Protein AF-A0A1V4PFY1-F1 (afdb_monomer)

Sequence (145 aa):
MCLGLYSVYRTADDDRTKYFSTITNPTTGQPLHGDGGGIEIWRVELTDTGPQANTAPPVPALPQIGPQPAPVDDVFGPWFITGNSSGVWGPVGGNTEQIDTPEVRQQCAAAMPDDAAARTAMSTGFHAAPPPHGDAIPGWPAESK

Mean predicted aligned error: 7.24 Å

Solvent-accessible surface area (backbone atoms only — not comparable to full-atom values): 8698 Å² total; per-residue (Å²): 90,70,41,65,43,20,73,40,63,45,66,38,91,93,44,75,70,29,22,30,14,73,44,25,34,93,85,77,26,43,49,73,40,67,97,70,50,36,59,47,53,39,53,74,42,72,48,59,83,52,82,66,25,82,75,37,56,75,64,69,93,59,89,74,58,30,88,27,94,54,71,86,62,87,83,51,29,30,44,43,78,79,46,72,38,62,56,49,42,72,55,90,95,56,86,57,45,73,67,68,38,75,66,53,47,50,52,41,57,68,70,44,96,54,54,75,67,58,41,51,58,49,19,44,40,75,32,81,60,69,73,89,72,76,78,79,76,70,26,22,36,89,61,93,120

pLDDT: mean 85.99, std 7.55, range [54.25, 94.69]

Secondary structure (DSSP, 8-state):
-EEEGGG-EEE-SS-TT-EEETTB-TTT-SBSS-TTTTEEEEEEEEES-SGGGGGSPPPPSS---BSBSS-SS-SSTT-EEEEEEESEES-TTS--EESS-HHHHHHHHHHSSS-HHHHHHHTSS-BSSPPPP-SPPPBB-SS--

Structure (mmCIF, N/CA/C/O backbone):
data_AF-A0A1V4PFY1-F1
#
_entry.id   AF-A0A1V4PFY1-F1
#
loop_
_atom_site.group_PDB
_atom_site.id
_atom_site.type_symbol
_atom_site.label_atom_id
_atom_site.label_alt_id
_atom_site.label_comp_id
_atom_site.label_asym_id
_atom_site.label_entity_id
_atom_site.label_seq_id
_atom_site.pdbx_PDB_ins_code
_atom_site.Cartn_x
_atom_site.Cartn_y
_atom_site.Cartn_z
_atom_site.occupancy
_atom_site.B_iso_or_equiv
_atom_site.auth_seq_id
_atom_site.auth_comp_id
_atom_site.auth_asym_id
_atom_site.auth_atom_id
_atom_site.pdbx_PDB_model_num
ATOM 1 N N . MET A 1 1 ? 2.205 0.722 10.161 1.00 88.56 1 MET A N 1
ATOM 2 C CA . MET A 1 1 ? 2.254 -0.317 9.111 1.00 88.56 1 MET A CA 1
ATOM 3 C C . MET A 1 1 ? 3.169 0.165 7.998 1.00 88.56 1 MET A C 1
ATOM 5 O O . MET A 1 1 ? 3.144 1.352 7.695 1.00 88.56 1 MET A O 1
ATOM 9 N N . CYS A 1 2 ? 3.961 -0.734 7.418 1.00 90.81 2 CYS A N 1
ATOM 10 C CA . CYS A 1 2 ? 4.878 -0.439 6.317 1.00 90.81 2 CYS A CA 1
ATOM 11 C C . CYS A 1 2 ? 4.448 -1.261 5.097 1.00 90.81 2 CYS A C 1
ATOM 13 O O . CYS A 1 2 ? 4.321 -2.479 5.213 1.00 90.81 2 CYS A O 1
ATOM 15 N N . LEU A 1 3 ? 4.225 -0.621 3.952 1.00 90.12 3 LEU A N 1
ATOM 16 C CA . LEU A 1 3 ? 3.785 -1.273 2.717 1.00 90.12 3 LEU A CA 1
ATOM 17 C C . LEU A 1 3 ? 4.854 -1.130 1.633 1.00 90.12 3 LEU A C 1
ATOM 19 O O . LEU A 1 3 ? 5.377 -0.040 1.417 1.00 90.12 3 LEU A O 1
ATOM 23 N N . GLY A 1 4 ? 5.179 -2.229 0.955 1.00 90.62 4 GLY A N 1
ATOM 24 C CA . GLY A 1 4 ? 6.135 -2.260 -0.152 1.00 90.62 4 GLY A CA 1
ATOM 25 C C . GLY A 1 4 ? 5.451 -2.104 -1.508 1.00 90.62 4 GLY A C 1
ATOM 26 O O . GLY A 1 4 ? 5.297 -3.077 -2.233 1.00 90.62 4 GLY A O 1
ATOM 27 N N . LEU A 1 5 ? 5.052 -0.887 -1.880 1.00 90.94 5 LEU A N 1
ATOM 28 C CA . LEU A 1 5 ? 4.394 -0.614 -3.166 1.00 90.94 5 LEU A CA 1
ATOM 29 C C . LEU A 1 5 ? 5.281 -0.915 -4.390 1.00 90.94 5 LEU A C 1
ATOM 31 O O . LEU A 1 5 ? 4.769 -1.070 -5.496 1.00 90.94 5 LEU A O 1
ATOM 35 N N . TYR A 1 6 ? 6.599 -1.048 -4.202 1.00 90.75 6 TYR A N 1
ATOM 36 C CA . TYR A 1 6 ? 7.537 -1.466 -5.254 1.00 90.75 6 TYR A CA 1
ATOM 37 C C . TYR A 1 6 ? 7.204 -2.836 -5.866 1.00 90.75 6 TYR A C 1
ATOM 39 O O . TYR A 1 6 ? 7.581 -3.074 -7.007 1.00 90.75 6 TYR A O 1
ATOM 47 N N . SER A 1 7 ? 6.498 -3.720 -5.151 1.00 90.75 7 SER A N 1
ATOM 48 C CA . SER A 1 7 ? 6.109 -5.054 -5.634 1.00 90.75 7 SER A CA 1
ATOM 49 C C . SER A 1 7 ? 4.645 -5.149 -6.079 1.00 90.75 7 SER A C 1
ATOM 51 O O . SER A 1 7 ? 4.205 -6.201 -6.540 1.00 90.75 7 SER A O 1
ATOM 53 N N . VAL A 1 8 ? 3.887 -4.049 -6.015 1.00 91.19 8 VAL A N 1
ATOM 54 C CA . VAL A 1 8 ? 2.511 -3.978 -6.526 1.00 91.19 8 VAL A CA 1
ATOM 55 C C . VAL A 1 8 ? 2.554 -3.535 -7.980 1.00 91.19 8 VAL A C 1
ATOM 57 O O . VAL A 1 8 ? 3.133 -2.498 -8.288 1.00 91.19 8 VAL A O 1
ATOM 60 N N . TYR A 1 9 ? 1.983 -4.330 -8.884 1.00 93.00 9 TYR A N 1
ATOM 61 C CA . TYR A 1 9 ? 2.129 -4.144 -10.329 1.00 93.00 9 TYR A CA 1
ATOM 62 C C . TYR A 1 9 ? 0.781 -3.964 -11.023 1.00 93.00 9 TYR A C 1
ATOM 64 O O . TYR A 1 9 ? -0.233 -4.529 -10.614 1.00 93.00 9 TYR A O 1
ATOM 72 N N . ARG A 1 10 ? 0.796 -3.219 -12.129 1.00 92.12 10 ARG A N 1
ATOM 73 C CA . ARG A 1 10 ? -0.319 -3.112 -13.077 1.00 92.12 10 ARG A CA 1
ATOM 74 C C . ARG A 1 10 ? 0.170 -3.316 -14.508 1.00 92.12 10 ARG A C 1
ATOM 76 O O . ARG A 1 10 ? 1.356 -3.156 -14.792 1.00 92.12 10 ARG A O 1
ATOM 83 N N . THR A 1 11 ? -0.738 -3.689 -15.401 1.00 92.88 11 THR A N 1
ATOM 84 C CA . THR A 1 11 ? -0.460 -3.806 -16.841 1.00 92.88 11 THR A CA 1
ATOM 85 C C . THR A 1 11 ? -0.293 -2.433 -17.485 1.00 92.88 11 THR A C 1
ATOM 87 O O . THR A 1 11 ? -1.006 -1.501 -17.111 1.00 92.88 11 THR A O 1
ATOM 90 N N . ALA A 1 12 ? 0.605 -2.319 -18.465 1.00 87.06 12 ALA A N 1
ATOM 91 C CA . ALA A 1 12 ? 0.747 -1.124 -19.293 1.00 87.06 12 ALA A CA 1
ATOM 92 C C . ALA A 1 12 ? -0.448 -0.953 -20.238 1.00 87.06 12 ALA A C 1
ATOM 94 O O . ALA A 1 12 ? -1.012 -1.926 -20.747 1.00 87.06 12 ALA A O 1
ATOM 95 N N . ASP A 1 13 ? -0.868 0.300 -20.415 1.00 84.75 13 ASP A N 1
ATOM 96 C CA . ASP A 1 13 ? -2.049 0.636 -21.212 1.00 84.75 13 ASP A CA 1
ATOM 97 C C . ASP A 1 13 ? -1.780 0.467 -22.718 1.00 84.75 13 ASP A C 1
ATOM 99 O O . ASP A 1 13 ? -2.678 0.080 -23.466 1.00 84.75 13 ASP A O 1
ATOM 103 N N . ASP A 1 14 ? -0.544 0.728 -23.150 1.00 84.56 14 ASP A N 1
ATOM 104 C CA . ASP A 1 14 ? -0.059 0.626 -24.529 1.00 84.56 14 ASP A CA 1
ATOM 105 C C . ASP A 1 14 ? 0.357 -0.801 -24.923 1.00 84.56 14 ASP A C 1
ATOM 107 O O . ASP A 1 14 ? 0.155 -1.205 -26.069 1.00 84.56 14 ASP A O 1
ATOM 111 N N . ASP A 1 15 ? 0.872 -1.587 -23.975 1.00 85.75 15 ASP A N 1
ATOM 112 C CA . ASP A 1 15 ? 1.198 -3.002 -24.151 1.00 85.75 15 ASP A CA 1
ATOM 113 C C . ASP A 1 15 ? 0.771 -3.834 -22.931 1.00 85.75 15 ASP A C 1
ATOM 115 O O . ASP A 1 15 ? 1.484 -3.951 -21.934 1.00 85.75 15 ASP A O 1
ATOM 119 N N . ARG A 1 16 ? -0.381 -4.508 -23.036 1.00 87.44 16 ARG A N 1
ATOM 120 C CA . ARG A 1 16 ? -0.913 -5.367 -21.961 1.00 87.44 16 ARG A CA 1
ATOM 121 C C . ARG A 1 16 ? -0.075 -6.620 -21.673 1.00 87.44 16 ARG A C 1
ATOM 123 O O . ARG A 1 16 ? -0.414 -7.358 -20.752 1.00 87.44 16 ARG A O 1
ATOM 130 N N . THR A 1 17 ? 0.990 -6.880 -22.436 1.00 91.75 17 THR A N 1
ATOM 131 C CA . THR A 1 17 ? 1.981 -7.926 -22.124 1.00 91.75 17 THR A CA 1
ATOM 132 C C . THR A 1 17 ? 3.088 -7.431 -21.192 1.00 91.75 17 THR A C 1
ATOM 134 O O . THR A 1 17 ? 3.924 -8.217 -20.743 1.00 91.75 17 THR A O 1
ATOM 137 N N . LYS A 1 18 ? 3.103 -6.128 -20.893 1.00 92.88 18 LYS A N 1
ATOM 138 C CA . LYS A 1 18 ? 4.055 -5.487 -19.995 1.00 92.88 18 LYS A CA 1
ATOM 139 C C . LYS A 1 18 ? 3.394 -5.097 -18.689 1.00 92.88 18 LYS A C 1
ATOM 141 O O . LYS A 1 18 ? 2.249 -4.651 -18.643 1.00 92.88 18 LYS A O 1
ATOM 146 N N . TYR A 1 19 ? 4.172 -5.218 -17.626 1.00 94.62 19 TYR A N 1
ATOM 147 C CA . TYR A 1 19 ? 3.791 -4.836 -16.280 1.00 94.62 19 TYR A CA 1
ATOM 148 C C . TYR A 1 19 ? 4.806 -3.854 -15.713 1.00 94.62 19 TYR A C 1
ATOM 150 O O . TYR A 1 19 ? 5.983 -3.905 -16.054 1.00 94.62 19 TYR A O 1
ATOM 158 N N . PHE A 1 20 ? 4.367 -2.982 -14.824 1.00 94.00 20 PHE A N 1
ATOM 159 C CA . PHE A 1 20 ? 5.234 -2.048 -14.113 1.00 94.00 20 PHE A CA 1
ATOM 160 C C . PHE A 1 20 ? 4.694 -1.837 -12.703 1.00 94.00 20 PHE A C 1
ATOM 162 O O . PHE A 1 20 ? 3.495 -2.028 -12.459 1.00 94.00 20 PHE A O 1
ATOM 169 N N . SER A 1 21 ? 5.570 -1.455 -11.774 1.00 93.44 21 SER A N 1
ATOM 170 C CA . SER A 1 21 ? 5.150 -1.168 -10.405 1.00 93.44 21 SER A CA 1
ATOM 171 C C . SER A 1 21 ? 4.202 0.036 -10.371 1.00 93.44 21 SER A C 1
ATOM 173 O O . SER A 1 21 ? 4.320 0.977 -11.156 1.00 93.44 21 SER A O 1
ATOM 175 N N . THR A 1 22 ? 3.258 0.053 -9.432 1.00 91.69 22 THR A N 1
ATOM 176 C CA . THR A 1 22 ? 2.340 1.182 -9.230 1.00 91.69 22 THR A CA 1
ATOM 177 C C . THR A 1 22 ? 3.057 2.473 -8.850 1.00 91.69 22 THR A C 1
ATOM 179 O O . THR A 1 22 ? 2.484 3.546 -9.021 1.00 91.69 22 THR A O 1
ATOM 182 N N . ILE A 1 23 ? 4.305 2.385 -8.380 1.00 91.81 23 ILE A N 1
ATOM 183 C CA . ILE A 1 23 ? 5.158 3.548 -8.114 1.00 91.81 23 ILE A CA 1
ATOM 184 C C . ILE A 1 23 ? 6.066 3.923 -9.292 1.00 91.81 23 ILE A C 1
ATOM 186 O O . ILE A 1 23 ? 6.924 4.787 -9.138 1.00 91.81 23 ILE A O 1
ATOM 190 N N . THR A 1 24 ? 5.909 3.304 -10.460 1.00 92.38 24 THR A N 1
ATOM 191 C CA . THR A 1 24 ? 6.669 3.631 -11.672 1.00 92.38 24 THR A CA 1
ATOM 192 C C . THR A 1 24 ? 5.858 4.567 -12.569 1.00 92.38 24 THR A C 1
ATOM 194 O O . THR A 1 24 ? 4.647 4.414 -12.750 1.00 92.38 24 THR A O 1
ATOM 197 N N . ASN A 1 25 ? 6.532 5.551 -13.162 1.00 90.88 25 ASN A N 1
ATOM 198 C CA . ASN A 1 25 ? 5.955 6.419 -14.174 1.00 90.88 25 ASN A CA 1
ATOM 199 C C . ASN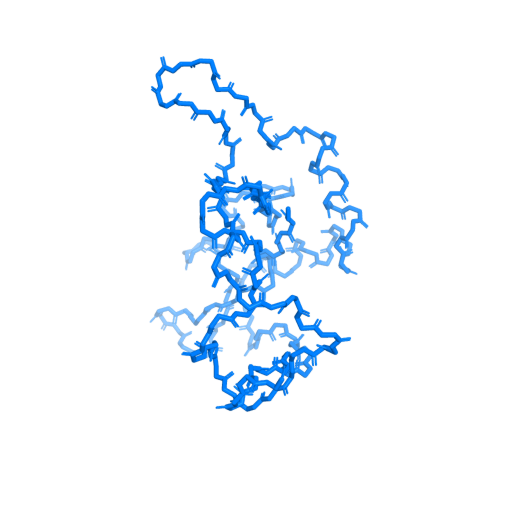 A 1 25 ? 5.604 5.580 -15.420 1.00 90.88 25 ASN A C 1
ATOM 201 O O . ASN A 1 25 ? 6.508 4.996 -16.025 1.00 90.88 25 ASN A O 1
ATOM 205 N N . PRO A 1 26 ? 4.327 5.550 -15.845 1.00 89.88 26 PRO A N 1
ATOM 206 C CA . PRO A 1 26 ? 3.869 4.684 -16.931 1.00 89.88 26 PRO A CA 1
ATOM 207 C C . PRO A 1 26 ? 4.402 5.085 -18.313 1.00 89.88 26 PRO A C 1
ATOM 209 O O . PRO A 1 26 ? 4.201 4.354 -19.270 1.00 89.88 26 PRO A O 1
ATOM 212 N N . THR A 1 27 ? 5.049 6.244 -18.446 1.00 89.00 27 THR A N 1
ATOM 213 C CA . THR A 1 27 ? 5.608 6.737 -19.712 1.00 89.00 27 THR A CA 1
ATOM 214 C C . THR A 1 27 ? 7.120 6.549 -19.778 1.00 89.00 27 THR A C 1
ATOM 216 O O . THR A 1 27 ? 7.651 6.197 -20.825 1.00 89.00 27 THR A O 1
ATOM 219 N N . THR A 1 28 ? 7.837 6.800 -18.681 1.00 89.69 28 THR A N 1
ATOM 220 C CA . THR A 1 28 ? 9.312 6.778 -18.675 1.00 89.69 28 THR A CA 1
ATOM 221 C C . THR A 1 28 ? 9.902 5.495 -18.099 1.00 89.69 28 THR A C 1
ATOM 223 O O . THR A 1 28 ? 11.105 5.265 -18.233 1.00 89.69 28 THR A O 1
ATOM 226 N N . GLY A 1 29 ? 9.096 4.682 -17.409 1.00 89.56 29 GLY A N 1
ATOM 227 C CA . GLY A 1 29 ? 9.582 3.524 -16.662 1.00 89.56 29 GLY A CA 1
ATOM 228 C C . GLY A 1 29 ? 10.455 3.897 -15.457 1.00 89.56 29 GLY A C 1
ATOM 229 O O . GLY A 1 29 ? 11.063 3.021 -14.857 1.00 89.56 29 GLY A O 1
ATOM 230 N N . GLN A 1 30 ? 10.556 5.179 -15.095 1.00 90.62 30 GLN A N 1
ATOM 231 C CA . GLN A 1 30 ? 11.323 5.614 -13.927 1.00 90.62 30 GLN A CA 1
ATOM 232 C C . GLN A 1 30 ? 10.440 5.626 -12.673 1.00 90.62 30 GLN A C 1
ATOM 234 O O . GLN A 1 30 ? 9.259 5.967 -12.782 1.00 90.62 30 GLN A O 1
ATOM 239 N N . PRO A 1 31 ? 10.976 5.313 -11.484 1.00 87.69 31 PRO A N 1
ATOM 240 C CA . PRO A 1 31 ? 10.245 5.478 -10.230 1.00 87.69 31 PRO A CA 1
ATOM 241 C C . PRO A 1 31 ? 9.701 6.910 -10.059 1.00 87.69 31 PRO A C 1
ATOM 243 O O . PRO A 1 31 ? 10.406 7.889 -10.299 1.00 87.69 31 PRO A O 1
ATOM 246 N N . LEU A 1 32 ? 8.442 7.040 -9.629 1.00 83.50 32 LEU A N 1
ATOM 247 C CA . LEU A 1 32 ? 7.773 8.318 -9.321 1.00 83.50 32 LEU A CA 1
ATOM 248 C C . LEU A 1 32 ? 8.372 9.005 -8.090 1.00 83.50 32 LEU A C 1
ATOM 250 O O . LEU A 1 32 ? 8.287 10.222 -7.928 1.00 83.50 32 LEU A O 1
ATOM 254 N N . HIS A 1 33 ? 8.974 8.207 -7.221 1.00 73.75 33 HIS A N 1
ATOM 255 C CA . HIS A 1 33 ? 9.611 8.615 -5.987 1.00 73.75 33 HIS A CA 1
ATOM 256 C C . HIS A 1 33 ? 11.007 7.978 -5.993 1.00 73.75 33 HIS A C 1
ATOM 258 O O . HIS A 1 33 ? 11.122 6.806 -6.347 1.00 73.75 33 HIS A O 1
ATOM 264 N N . GLY A 1 34 ? 12.055 8.749 -5.672 1.00 66.19 34 GLY A N 1
ATOM 265 C CA . GLY A 1 34 ? 13.454 8.290 -5.700 1.00 66.19 34 GLY A CA 1
ATOM 266 C C . GLY A 1 34 ? 13.754 7.156 -4.709 1.00 66.19 34 GLY A C 1
ATOM 267 O O . GLY A 1 34 ? 12.845 6.487 -4.220 1.00 66.19 34 GLY A O 1
ATOM 268 N N . ASP A 1 35 ? 15.025 6.933 -4.374 1.00 55.91 35 ASP A N 1
ATOM 269 C CA . ASP A 1 35 ? 15.415 5.835 -3.477 1.00 55.91 35 ASP A CA 1
ATOM 270 C C . ASP A 1 35 ? 14.643 5.885 -2.139 1.00 55.91 35 ASP A C 1
ATOM 272 O O . ASP A 1 35 ? 14.688 6.866 -1.398 1.00 55.91 35 ASP A O 1
ATOM 276 N N . GLY A 1 36 ? 13.877 4.823 -1.855 1.00 58.59 36 GLY A N 1
ATOM 277 C CA . GLY A 1 36 ? 12.953 4.727 -0.711 1.00 58.59 36 GLY A CA 1
ATOM 278 C C . GLY A 1 36 ? 11.473 4.982 -1.036 1.00 58.59 36 GLY A C 1
ATOM 279 O O . GLY A 1 36 ? 10.609 4.725 -0.200 1.00 58.59 36 GLY A O 1
ATOM 280 N N . GLY A 1 37 ? 11.166 5.418 -2.255 1.00 66.62 37 GLY A N 1
ATOM 281 C CA . GLY A 1 37 ? 9.838 5.800 -2.732 1.00 66.62 37 GLY A CA 1
ATOM 282 C C . GLY A 1 37 ? 8.793 4.687 -2.844 1.00 66.62 37 GLY A C 1
ATOM 283 O O . GLY A 1 37 ? 7.605 4.966 -2.957 1.00 66.62 37 GLY A O 1
ATOM 284 N N . GLY A 1 38 ? 9.222 3.425 -2.784 1.00 82.19 38 GLY A N 1
ATOM 285 C CA . GLY A 1 38 ? 8.332 2.261 -2.794 1.00 82.19 38 GLY A CA 1
ATOM 286 C C . GLY A 1 38 ? 7.849 1.820 -1.419 1.00 82.19 38 GL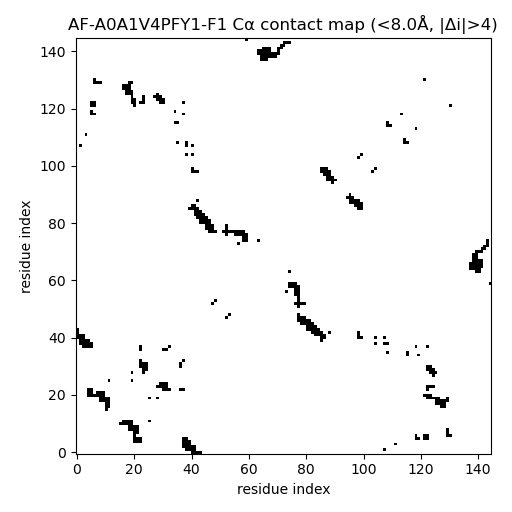Y A C 1
ATOM 287 O O . GLY A 1 38 ? 7.171 0.804 -1.338 1.00 82.19 38 GLY A O 1
ATOM 288 N N . ILE A 1 39 ? 8.227 2.521 -0.349 1.00 90.06 39 ILE A N 1
ATOM 289 C CA . ILE A 1 39 ? 7.781 2.215 1.011 1.00 90.06 39 ILE A CA 1
ATOM 290 C C . ILE A 1 39 ? 6.760 3.262 1.433 1.00 90.06 39 ILE A C 1
ATOM 292 O O . ILE A 1 39 ? 7.096 4.439 1.570 1.00 90.06 39 ILE A O 1
ATOM 296 N N . GLU A 1 40 ? 5.530 2.815 1.658 1.00 89.19 40 GLU A N 1
ATOM 297 C CA . GLU A 1 40 ? 4.449 3.637 2.186 1.00 89.19 40 GLU A CA 1
ATOM 298 C C . GLU A 1 40 ? 4.233 3.339 3.673 1.00 89.19 40 GLU A C 1
ATOM 300 O O . GLU A 1 40 ? 4.249 2.184 4.108 1.00 89.19 40 GLU A O 1
ATOM 305 N N . ILE A 1 41 ? 4.049 4.395 4.464 1.00 91.00 41 ILE A N 1
ATOM 306 C CA . ILE A 1 41 ? 3.919 4.318 5.919 1.00 91.00 41 ILE A CA 1
ATOM 307 C C . ILE A 1 41 ? 2.515 4.759 6.310 1.00 91.00 41 ILE A C 1
ATOM 309 O O . ILE A 1 41 ? 2.093 5.878 6.023 1.00 91.00 41 ILE A O 1
ATOM 313 N N . TRP A 1 42 ? 1.822 3.868 7.011 1.00 91.25 42 TRP A N 1
ATOM 314 C CA . TRP A 1 42 ? 0.483 4.094 7.539 1.00 91.25 42 TRP A CA 1
ATOM 315 C C . TRP A 1 42 ? 0.497 4.052 9.062 1.00 91.25 42 TRP A C 1
ATOM 317 O O . TRP A 1 42 ? 1.020 3.103 9.659 1.00 91.25 42 TRP A O 1
ATOM 327 N N . ARG A 1 43 ? -0.138 5.032 9.702 1.00 91.25 43 ARG A N 1
ATOM 328 C CA . ARG A 1 43 ? -0.498 4.964 11.122 1.00 91.25 43 ARG A CA 1
ATOM 329 C C . ARG A 1 43 ? -1.967 4.573 11.223 1.00 91.25 43 ARG A C 1
ATOM 331 O O . ARG A 1 43 ? -2.811 5.175 10.567 1.00 91.25 43 ARG A O 1
ATOM 338 N N . VAL A 1 44 ? -2.252 3.562 12.036 1.00 91.38 44 VAL A N 1
ATOM 339 C CA . VAL A 1 44 ? -3.609 3.125 12.379 1.00 91.38 44 VAL A CA 1
ATOM 340 C C . VAL A 1 44 ? -3.693 3.103 13.896 1.00 91.38 44 VAL A C 1
ATOM 342 O O . VAL A 1 44 ? -2.809 2.545 14.545 1.00 91.38 44 VAL A O 1
ATOM 345 N N . GLU A 1 45 ? -4.728 3.724 14.447 1.00 90.69 45 GLU A N 1
ATOM 346 C CA . GLU A 1 45 ? -5.016 3.689 15.878 1.00 90.69 45 GLU A CA 1
ATOM 347 C C . GLU A 1 45 ? -6.215 2.792 16.152 1.00 90.69 45 GLU A C 1
ATOM 349 O O . GLU A 1 45 ? -7.209 2.811 15.423 1.00 90.69 45 GLU A O 1
ATOM 354 N N . LEU A 1 46 ? -6.080 1.990 17.205 1.00 90.81 46 LEU A N 1
ATOM 355 C CA . LEU A 1 46 ? -7.045 0.996 17.643 1.00 90.81 46 LEU A CA 1
ATOM 356 C C . LEU A 1 46 ? -7.320 1.218 19.130 1.00 90.81 46 LEU A C 1
ATOM 358 O O . LEU A 1 46 ? -6.405 1.542 19.890 1.00 90.81 46 LEU A O 1
ATOM 362 N N . THR A 1 47 ? -8.557 1.002 19.562 1.00 90.19 47 THR A N 1
ATOM 363 C CA . THR A 1 47 ? -8.897 0.951 20.988 1.00 90.19 47 THR A CA 1
ATOM 364 C C . THR A 1 47 ? -10.004 -0.059 21.248 1.00 90.19 47 THR A C 1
ATOM 366 O O . THR A 1 47 ? -10.787 -0.373 20.357 1.00 90.19 47 THR A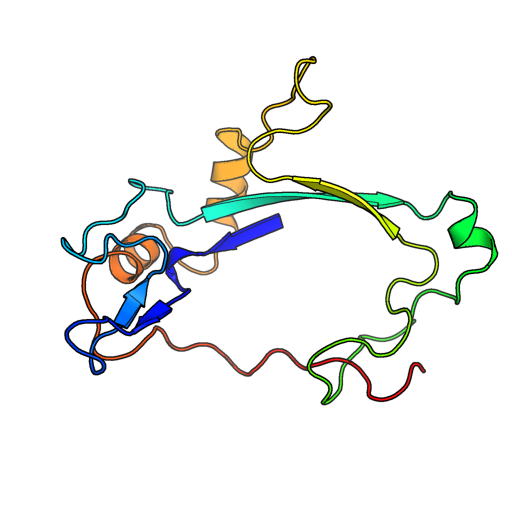 O 1
ATOM 369 N N . ASP A 1 48 ? -10.049 -0.553 22.479 1.00 90.94 48 ASP A N 1
ATOM 370 C CA . ASP A 1 48 ? -11.008 -1.513 23.019 1.00 90.94 48 ASP A CA 1
ATOM 371 C C . ASP A 1 48 ? -11.822 -0.932 24.192 1.00 90.94 48 ASP A C 1
ATOM 373 O O . ASP A 1 48 ? -12.476 -1.659 24.933 1.00 90.94 48 ASP A O 1
ATOM 377 N N . THR A 1 49 ? -11.795 0.394 24.379 1.00 89.19 49 THR A N 1
ATOM 378 C CA . THR A 1 49 ? -12.350 1.058 25.580 1.00 89.19 49 THR A CA 1
ATOM 379 C C . THR A 1 49 ? -13.591 1.923 25.329 1.00 89.19 49 THR A C 1
ATOM 381 O O . THR A 1 49 ? -14.078 2.596 26.238 1.00 89.19 49 THR A O 1
ATOM 384 N N . GLY A 1 50 ? -14.128 1.937 24.106 1.00 83.12 50 GLY A N 1
ATOM 385 C CA . GLY A 1 50 ? -15.297 2.756 23.759 1.00 83.12 50 GLY A CA 1
ATOM 386 C C . GLY A 1 50 ? -16.641 2.074 24.017 1.00 83.12 50 GLY A C 1
ATOM 387 O O . GLY A 1 50 ? -16.695 0.873 24.277 1.00 83.12 50 GLY A O 1
ATOM 388 N N . PRO A 1 51 ? -17.758 2.815 23.889 1.00 83.50 51 PRO A N 1
ATOM 389 C CA . PRO A 1 51 ? -19.107 2.269 24.051 1.00 83.50 51 PRO A CA 1
ATOM 390 C C . PRO A 1 51 ? -19.369 1.009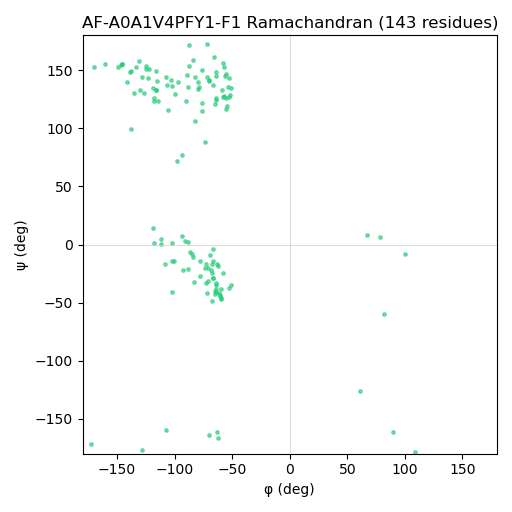 23.216 1.00 83.50 51 PRO A C 1
ATOM 392 O O . PRO A 1 51 ? -20.063 0.108 23.677 1.00 83.50 51 PRO A O 1
ATOM 395 N N . GLN A 1 52 ? -18.782 0.943 22.019 1.00 80.44 52 GLN A N 1
ATOM 396 C CA . GLN A 1 52 ? -18.882 -0.176 21.087 1.00 80.44 52 GLN A CA 1
ATOM 397 C C . GLN A 1 52 ? -18.260 -1.465 21.641 1.00 80.44 52 GLN A C 1
ATOM 399 O O . GLN A 1 52 ? -18.802 -2.542 21.407 1.00 80.44 52 GLN A O 1
ATOM 404 N N . ALA A 1 53 ? -17.179 -1.366 22.423 1.00 85.06 53 ALA A N 1
ATOM 405 C CA . ALA A 1 53 ? -16.502 -2.530 22.992 1.00 85.06 53 ALA A CA 1
ATOM 406 C C . ALA A 1 53 ? -17.370 -3.272 24.018 1.00 85.06 53 ALA A C 1
ATOM 408 O O . ALA A 1 53 ? -17.272 -4.488 24.146 1.00 85.06 53 ALA A O 1
ATOM 409 N N . ASN A 1 54 ? -18.271 -2.565 24.711 1.00 81.81 54 ASN A N 1
ATOM 410 C CA . ASN A 1 54 ? -19.124 -3.158 25.748 1.00 81.81 54 ASN A CA 1
ATOM 411 C C . ASN A 1 54 ? -20.169 -4.137 25.195 1.00 81.81 54 ASN A C 1
ATOM 413 O O . ASN A 1 54 ? -20.697 -4.959 25.940 1.00 81.81 54 ASN A O 1
ATOM 417 N N . THR A 1 55 ? -20.505 -4.018 23.911 1.00 83.50 55 THR A N 1
ATOM 418 C CA . THR A 1 55 ? -21.479 -4.879 23.226 1.00 83.50 55 THR A CA 1
ATOM 419 C C . THR A 1 55 ? -20.831 -5.784 22.185 1.00 83.50 55 THR A C 1
ATOM 421 O O . THR A 1 55 ? -21.542 -6.523 21.507 1.00 83.50 55 THR A O 1
ATOM 424 N N . ALA A 1 56 ? -19.511 -5.699 22.021 1.00 84.50 56 ALA A N 1
ATOM 425 C CA . ALA A 1 56 ? -18.798 -6.438 20.998 1.00 84.50 56 ALA A CA 1
ATOM 426 C C . ALA A 1 56 ? -18.627 -7.920 21.380 1.00 84.50 56 ALA A C 1
ATOM 428 O O . ALA A 1 56 ? -18.520 -8.248 22.569 1.00 84.50 56 ALA A O 1
ATOM 429 N N . PRO A 1 57 ? -18.570 -8.827 20.390 1.00 83.25 57 PRO A N 1
ATOM 430 C CA . PRO A 1 57 ? -18.156 -10.203 20.619 1.00 83.25 57 PRO A CA 1
ATOM 431 C C . PRO A 1 57 ? -16.742 -10.276 21.227 1.00 83.25 57 PRO A C 1
ATOM 433 O O . PRO A 1 57 ? -15.935 -9.361 21.040 1.00 83.25 57 PRO A O 1
ATOM 436 N N . PRO A 1 58 ? -16.397 -11.371 21.926 1.00 83.56 58 PRO A N 1
ATOM 437 C CA . PRO A 1 58 ? -15.027 -11.616 22.365 1.00 83.56 58 PRO A CA 1
ATOM 438 C C . PRO A 1 58 ? -14.038 -11.627 21.191 1.00 83.56 58 PRO A C 1
ATOM 440 O O . PRO A 1 58 ? -14.388 -12.007 20.075 1.00 83.56 58 PRO A O 1
ATOM 443 N N . VAL A 1 59 ? -12.776 -11.279 21.462 1.00 83.38 59 VAL A N 1
ATOM 444 C CA . VAL A 1 59 ? -11.697 -11.412 20.471 1.00 83.38 59 VAL A CA 1
ATOM 445 C C . VAL A 1 59 ? -11.581 -12.882 20.034 1.00 83.38 59 VAL A C 1
ATOM 447 O O . VAL A 1 59 ? -11.510 -13.757 20.905 1.00 83.38 59 VAL A O 1
ATOM 450 N N . PRO A 1 60 ? -11.500 -13.174 18.723 1.00 80.00 60 PRO A N 1
ATOM 451 C CA . PRO A 1 60 ? -11.288 -14.531 18.231 1.00 80.00 60 PRO A CA 1
ATOM 452 C C . PRO A 1 60 ? -10.027 -15.168 18.829 1.00 80.00 60 PRO A C 1
ATOM 454 O O . PRO A 1 60 ? -8.930 -14.616 18.748 1.00 80.00 60 PRO A O 1
ATOM 457 N N . ALA A 1 61 ? -10.176 -16.352 19.429 1.00 81.69 61 ALA A N 1
ATOM 458 C CA . ALA A 1 61 ? -9.081 -17.047 20.115 1.00 81.69 61 ALA A CA 1
ATOM 459 C C . ALA A 1 61 ? -8.108 -17.767 19.161 1.00 81.69 61 ALA A C 1
ATOM 461 O O . ALA A 1 61 ? -7.031 -18.195 19.578 1.00 81.69 61 ALA A O 1
ATOM 462 N N . LEU A 1 62 ? -8.491 -17.935 17.893 1.00 83.19 62 LEU A N 1
ATOM 463 C CA . LEU A 1 62 ? -7.713 -18.621 16.864 1.00 83.19 62 LEU A CA 1
ATOM 464 C C . LEU A 1 62 ? -7.514 -17.713 15.643 1.00 83.19 62 LEU A C 1
ATOM 466 O O . LEU A 1 62 ? -8.364 -16.858 15.379 1.00 83.19 62 LEU A O 1
ATOM 470 N N . PRO A 1 63 ? -6.431 -17.915 14.864 1.00 84.31 63 PRO A N 1
ATOM 471 C CA . PRO A 1 63 ? -6.252 -17.237 13.588 1.00 84.31 63 PRO A CA 1
ATOM 472 C C . PRO A 1 63 ? -7.476 -17.409 12.687 1.00 84.31 63 PRO A C 1
ATOM 474 O O . PRO A 1 63 ? -7.944 -18.524 12.446 1.00 84.31 63 PRO A O 1
ATOM 477 N N . GLN A 1 64 ? -7.983 -16.291 12.183 1.00 82.38 64 GLN A N 1
ATOM 478 C CA . GLN A 1 64 ? -9.142 -16.253 11.304 1.00 82.38 64 GLN A CA 1
ATOM 479 C C . GLN A 1 64 ? -8.691 -16.551 9.874 1.00 82.38 64 GLN A C 1
ATOM 481 O O . GLN A 1 64 ? -8.028 -15.730 9.249 1.00 82.38 64 GLN A O 1
ATOM 486 N N . ILE A 1 65 ? -9.008 -17.752 9.385 1.00 86.81 65 ILE A N 1
ATOM 487 C CA . ILE A 1 65 ? -8.588 -18.261 8.074 1.00 86.81 65 ILE A CA 1
ATOM 488 C C . ILE A 1 65 ? -9.788 -18.927 7.396 1.00 86.81 65 ILE A C 1
ATOM 490 O O . ILE A 1 65 ? -10.450 -19.781 7.989 1.00 86.81 65 ILE A O 1
ATOM 494 N N . GLY A 1 66 ? -10.054 -18.573 6.142 1.00 87.62 66 GLY A N 1
ATOM 495 C CA . GLY A 1 66 ? -11.101 -19.190 5.338 1.00 87.62 66 GLY A CA 1
ATOM 496 C C . GLY A 1 66 ? -11.101 -18.742 3.873 1.00 87.62 66 GLY A C 1
ATOM 497 O O . GLY A 1 66 ? -10.153 -18.111 3.411 1.00 87.62 66 GLY A O 1
ATOM 498 N N . PRO A 1 67 ? -12.135 -19.118 3.104 1.00 87.94 67 PRO A N 1
ATOM 499 C CA . PRO A 1 67 ? -12.182 -18.870 1.665 1.00 87.94 67 PRO A CA 1
ATOM 500 C C . PRO A 1 67 ? -12.710 -17.479 1.283 1.00 87.94 67 PRO A C 1
ATOM 502 O O . PRO A 1 67 ? -12.687 -17.144 0.100 1.00 87.94 67 PRO A O 1
ATOM 505 N N . GLN A 1 68 ? -13.231 -16.684 2.225 1.00 88.12 68 GLN A N 1
ATOM 506 C CA . GLN A 1 68 ? -13.910 -15.436 1.878 1.00 88.12 68 GLN A CA 1
ATOM 507 C C . GLN A 1 68 ? -12.920 -14.300 1.588 1.00 88.12 68 GLN A C 1
ATOM 509 O O . GLN A 1 68 ? -11.954 -14.123 2.326 1.00 88.12 68 GLN A O 1
ATOM 514 N N . PRO A 1 69 ? -13.161 -13.458 0.571 1.00 87.06 69 PRO A N 1
ATOM 515 C CA . PRO A 1 69 ? -12.268 -12.340 0.256 1.00 87.06 69 PRO A CA 1
ATOM 516 C C . PRO A 1 69 ? -12.352 -11.195 1.279 1.00 87.06 69 PRO A C 1
ATOM 518 O O . PRO A 1 69 ? -11.464 -10.348 1.328 1.00 87.06 69 PRO A O 1
ATOM 521 N N . ALA A 1 70 ? -13.411 -11.160 2.089 1.00 86.88 70 ALA A N 1
ATOM 522 C CA . ALA A 1 70 ? -13.673 -10.142 3.098 1.00 86.88 70 ALA A CA 1
ATOM 523 C C . ALA A 1 70 ? -14.398 -10.767 4.302 1.00 86.88 70 ALA A C 1
ATOM 525 O O . ALA A 1 70 ? -15.082 -11.782 4.130 1.00 86.88 70 ALA A O 1
ATOM 526 N N . PRO A 1 71 ? -14.268 -10.181 5.503 1.00 85.81 71 PRO A N 1
ATOM 527 C CA . PRO A 1 71 ? -15.028 -10.629 6.657 1.00 85.81 71 PRO A CA 1
ATOM 528 C C . PRO A 1 71 ? -16.520 -10.348 6.438 1.00 85.81 71 PRO A C 1
ATOM 530 O O . PRO A 1 71 ? -16.887 -9.289 5.928 1.00 85.81 71 PRO A O 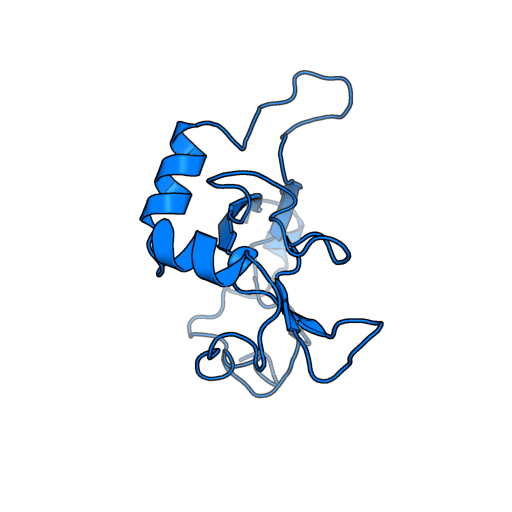1
ATOM 533 N N . VAL A 1 72 ? -17.373 -11.309 6.797 1.00 84.56 72 VAL A N 1
ATOM 534 C CA . VAL A 1 72 ? -18.841 -11.173 6.704 1.00 84.56 72 VAL A CA 1
ATOM 535 C C . VAL A 1 72 ? -19.472 -10.655 7.999 1.00 84.56 72 VAL A C 1
ATOM 537 O O . VAL A 1 72 ? -20.543 -10.058 7.947 1.00 84.56 72 VAL A O 1
ATOM 540 N N . ASP A 1 73 ? -18.770 -10.826 9.120 1.00 79.38 73 ASP A N 1
ATOM 541 C CA . ASP A 1 73 ? -19.140 -10.379 10.465 1.00 79.38 73 ASP A CA 1
ATOM 542 C C . ASP A 1 73 ? -17.988 -9.575 11.099 1.00 79.38 73 ASP A C 1
ATOM 544 O O . ASP A 1 73 ? -16.950 -9.341 10.473 1.00 79.38 73 ASP A O 1
ATOM 548 N N . ASP A 1 74 ? -18.157 -9.160 12.356 1.00 79.06 74 ASP A N 1
ATOM 549 C CA . ASP A 1 74 ? -17.094 -8.544 13.151 1.00 79.06 74 ASP A CA 1
ATOM 550 C C . ASP A 1 74 ? -15.937 -9.527 13.403 1.00 79.06 74 ASP A C 1
ATOM 552 O O . ASP A 1 74 ? -16.123 -10.632 13.913 1.00 79.06 74 ASP A O 1
ATOM 556 N N . VAL A 1 75 ? -14.727 -9.090 13.054 1.00 81.81 75 VAL A N 1
ATOM 557 C CA . VAL A 1 75 ? -13.474 -9.850 13.167 1.00 81.81 75 VAL A CA 1
ATOM 558 C C . VAL A 1 75 ? -12.456 -9.201 14.102 1.00 81.81 75 VAL A C 1
ATOM 560 O O . VAL A 1 75 ? -11.354 -9.727 14.268 1.00 81.81 75 VAL A O 1
ATOM 563 N N . PHE A 1 76 ? -12.806 -8.068 14.710 1.00 83.25 76 PHE A N 1
ATOM 564 C CA . PHE A 1 76 ? -11.958 -7.330 15.646 1.00 83.25 76 PHE A CA 1
ATOM 565 C C . PHE A 1 76 ? -12.464 -7.433 17.092 1.00 83.25 76 PHE A C 1
ATOM 567 O O . PHE A 1 76 ? -11.698 -7.196 18.033 1.00 83.25 76 PHE A O 1
ATOM 574 N N . GLY A 1 77 ? -13.723 -7.844 17.279 1.00 86.88 77 GLY A N 1
ATOM 575 C CA . GLY A 1 77 ? -14.350 -7.950 18.590 1.00 86.88 77 GLY A CA 1
ATOM 576 C C . GLY A 1 77 ? -14.385 -6.574 19.262 1.00 86.88 77 GLY A C 1
ATOM 577 O O . GLY A 1 77 ? -14.847 -5.611 18.655 1.00 86.88 77 GLY A O 1
ATOM 578 N N . PRO A 1 78 ? -13.875 -6.412 20.496 1.00 90.44 78 PRO A N 1
ATOM 579 C CA . PRO A 1 78 ? -13.910 -5.122 21.175 1.00 90.44 78 PRO A CA 1
ATOM 580 C C . PRO A 1 78 ? -13.014 -4.061 20.527 1.00 90.44 78 PRO A C 1
ATOM 582 O O . PRO A 1 78 ? -13.194 -2.882 20.820 1.00 90.44 78 PRO A O 1
ATOM 585 N N . TRP A 1 79 ? -12.059 -4.443 19.674 1.00 90.75 79 TRP A N 1
ATOM 586 C CA . TRP A 1 79 ? -11.136 -3.505 19.044 1.00 90.75 79 TRP A CA 1
ATOM 587 C C . TRP A 1 79 ? -11.782 -2.788 17.863 1.00 90.75 79 TRP A C 1
ATOM 589 O O . TRP A 1 79 ? -12.346 -3.409 16.970 1.00 90.75 79 TRP A O 1
ATOM 599 N N . PHE A 1 80 ? -11.620 -1.472 17.793 1.00 87.62 80 PHE A N 1
ATOM 600 C CA . PHE A 1 80 ? -12.083 -0.682 16.656 1.00 87.62 80 PHE A CA 1
ATOM 601 C C . PHE A 1 80 ? -11.062 0.374 16.247 1.00 87.62 80 PHE A C 1
ATOM 603 O O . PHE A 1 80 ? -10.306 0.896 17.069 1.00 87.62 80 PHE A O 1
ATOM 610 N N . ILE A 1 81 ? -11.051 0.688 14.950 1.00 88.00 81 ILE A N 1
ATOM 611 C CA . ILE A 1 81 ? -10.176 1.706 14.366 1.00 88.00 81 ILE A CA 1
ATOM 612 C C . ILE A 1 81 ? -10.725 3.091 14.714 1.00 88.00 81 ILE A C 1
ATOM 614 O O . ILE A 1 81 ? -11.854 3.424 14.356 1.00 88.00 81 ILE A O 1
ATOM 618 N N . THR A 1 82 ? -9.916 3.914 15.374 1.00 87.94 82 THR A N 1
ATOM 619 C CA . THR A 1 82 ? -10.264 5.301 15.736 1.00 87.94 82 THR A CA 1
ATOM 620 C C . THR A 1 82 ? -9.623 6.335 14.826 1.00 87.94 82 THR A C 1
ATOM 622 O O . THR A 1 82 ? -10.043 7.491 14.810 1.00 87.94 82 THR A O 1
ATOM 625 N N . GLY A 1 83 ? -8.637 5.927 14.034 1.00 87.56 83 GLY A N 1
ATOM 626 C CA . GLY A 1 83 ? -8.043 6.769 13.014 1.00 87.56 83 GLY A CA 1
ATOM 627 C C . GLY A 1 83 ? -7.119 5.981 12.102 1.00 87.56 83 GLY A C 1
ATOM 628 O O . GLY A 1 83 ? -6.529 4.972 12.495 1.00 87.56 83 GLY A O 1
ATOM 629 N N . ASN A 1 84 ? -6.977 6.470 10.878 1.00 89.38 84 ASN A N 1
ATOM 630 C CA . ASN A 1 84 ? -5.947 6.037 9.951 1.00 89.38 84 ASN A CA 1
ATOM 631 C C . ASN A 1 84 ? -5.380 7.262 9.232 1.00 89.38 84 ASN A C 1
ATOM 633 O O . ASN A 1 84 ? -6.087 8.252 9.045 1.00 89.38 84 ASN A O 1
ATOM 637 N N . SER A 1 85 ? -4.103 7.203 8.871 1.00 88.25 85 SER A N 1
ATOM 638 C CA . SER A 1 85 ? -3.501 8.206 8.004 1.00 88.25 85 SER A CA 1
ATOM 639 C C . SER A 1 85 ? -2.221 7.701 7.348 1.00 88.25 85 SER A C 1
ATOM 641 O O . SER A 1 85 ? -1.517 6.850 7.904 1.00 88.25 85 SER A O 1
ATOM 643 N N . SER A 1 86 ? -1.897 8.296 6.204 1.00 84.50 86 SER A N 1
ATOM 644 C CA . SER A 1 86 ? -0.587 8.249 5.564 1.00 84.50 86 SER A CA 1
ATOM 645 C C . SER A 1 86 ? 0.025 9.663 5.529 1.00 84.50 86 SER A C 1
ATOM 647 O O . SER A 1 86 ? -0.666 10.669 5.362 1.00 84.50 86 SER A O 1
ATOM 649 N N . GLY A 1 87 ? 1.336 9.770 5.768 1.00 79.56 87 GLY A N 1
ATOM 650 C CA . GLY A 1 87 ? 2.086 11.039 5.771 1.00 79.56 87 GLY A CA 1
ATOM 651 C C . GLY A 1 87 ? 2.008 11.875 7.060 1.00 79.56 87 GLY A C 1
ATOM 652 O O . GLY A 1 87 ? 3.043 12.109 7.690 1.00 79.56 87 GLY A O 1
ATOM 653 N N . VAL A 1 88 ? 0.811 12.304 7.483 1.00 85.06 88 VAL A N 1
ATOM 654 C CA . VAL A 1 88 ? 0.619 13.182 8.664 1.00 85.06 88 VAL A CA 1
ATOM 655 C C . VAL A 1 88 ? -0.493 12.704 9.597 1.00 85.06 88 VAL A C 1
ATOM 657 O O . VAL A 1 88 ? -1.439 12.070 9.154 1.00 85.06 88 VAL A O 1
ATOM 660 N N . TRP A 1 89 ? -0.421 13.024 10.886 1.00 88.88 89 TRP A N 1
ATOM 661 C CA . TRP A 1 89 ? -1.430 12.666 11.886 1.00 88.88 89 TRP A CA 1
ATOM 662 C C . TRP A 1 89 ? -1.981 13.894 12.605 1.00 88.88 89 TRP A C 1
ATOM 664 O O . TRP A 1 89 ? -1.238 14.824 12.903 1.00 88.88 89 TRP A O 1
ATOM 674 N N . GLY A 1 90 ? -3.274 13.887 12.925 1.00 82.75 90 GLY A N 1
ATOM 675 C CA . GLY A 1 90 ? -3.941 14.969 13.650 1.00 82.75 90 GLY A CA 1
ATOM 676 C C . GLY A 1 90 ? -4.908 15.798 12.792 1.00 82.75 90 GLY A C 1
ATOM 677 O O . GLY A 1 90 ? -5.142 15.488 11.624 1.00 82.75 90 GLY A O 1
ATOM 678 N N . PRO A 1 91 ? -5.533 16.831 13.382 1.00 79.44 91 PRO A N 1
ATOM 679 C CA . PRO A 1 91 ? -6.592 17.596 12.734 1.00 79.44 91 PRO A CA 1
ATOM 680 C C . PRO A 1 91 ? -6.069 18.456 11.576 1.00 79.44 91 PRO A C 1
ATOM 682 O O . PRO A 1 91 ? -5.028 19.108 11.682 1.00 79.44 91 PRO A O 1
ATOM 685 N N . VAL A 1 92 ? -6.845 18.521 10.489 1.00 73.75 92 VAL A N 1
AT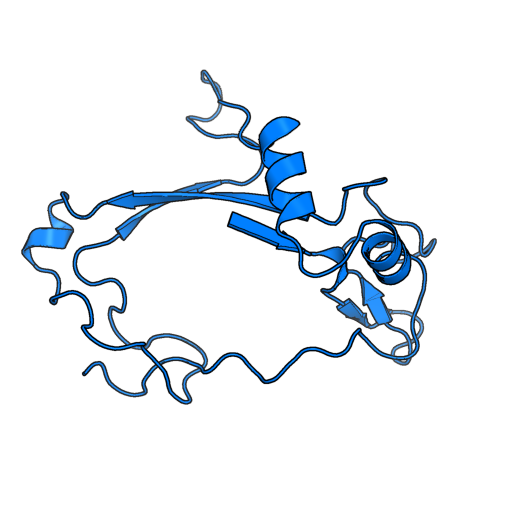OM 686 C CA . VAL A 1 92 ? -6.563 19.393 9.337 1.00 73.75 92 VAL A CA 1
ATOM 687 C C . VAL A 1 92 ? -6.495 20.854 9.795 1.00 73.75 92 VAL A C 1
ATOM 689 O O . VAL A 1 92 ? -7.422 21.351 10.431 1.00 73.75 92 VAL A O 1
ATOM 692 N N . GLY A 1 93 ? -5.399 21.546 9.470 1.00 72.50 93 GLY A N 1
ATOM 693 C CA . GLY A 1 93 ? -5.180 22.949 9.847 1.00 72.50 93 GLY A CA 1
ATOM 694 C C . GLY A 1 93 ? -4.734 23.172 11.299 1.00 72.50 93 GLY A C 1
ATOM 695 O O . GLY A 1 93 ? -4.644 24.321 11.727 1.00 72.50 93 GLY A O 1
ATOM 696 N N . GLY A 1 94 ? -4.464 22.100 12.051 1.00 77.62 94 GLY A N 1
ATOM 697 C CA . GLY A 1 94 ? -3.912 22.157 13.404 1.00 77.62 94 GLY A CA 1
ATOM 698 C C . GLY A 1 94 ? -2.449 21.713 13.479 1.00 77.62 94 GLY A C 1
ATOM 699 O O . GLY A 1 94 ? -1.732 21.678 12.481 1.00 77.62 94 GLY A O 1
ATOM 700 N N . ASN A 1 95 ? -2.014 21.346 14.687 1.00 80.25 95 ASN A N 1
ATOM 701 C CA . ASN A 1 95 ? -0.694 20.760 14.918 1.00 80.25 95 ASN A CA 1
ATOM 702 C C . ASN A 1 95 ? -0.675 19.316 14.408 1.00 80.25 95 ASN A C 1
ATOM 704 O O . ASN A 1 95 ? -0.986 18.386 15.153 1.00 80.25 95 ASN A O 1
ATOM 708 N N . THR A 1 96 ? -0.345 19.142 13.132 1.00 87.56 96 THR A N 1
ATOM 709 C CA . THR A 1 96 ? -0.151 17.822 12.537 1.00 87.56 96 THR A CA 1
ATOM 710 C C . THR A 1 96 ? 1.222 17.261 12.895 1.00 87.56 96 THR A C 1
ATOM 712 O O . THR A 1 96 ? 2.231 17.958 12.796 1.00 87.56 96 THR A O 1
ATOM 715 N N . GLU A 1 97 ? 1.270 15.991 13.269 1.00 89.19 97 GLU A N 1
ATOM 716 C CA . GLU A 1 97 ? 2.493 15.220 13.478 1.00 89.19 97 GLU A CA 1
ATOM 717 C C . GLU A 1 97 ? 2.933 14.573 12.156 1.00 89.19 97 GLU A C 1
ATOM 719 O O . GLU A 1 97 ? 2.115 14.001 11.438 1.00 89.19 97 GLU A O 1
ATOM 724 N N . GLN A 1 98 ? 4.225 14.626 11.833 1.00 88.38 98 GLN A N 1
ATOM 725 C CA . GLN A 1 98 ? 4.791 13.872 10.714 1.00 88.38 98 GLN A CA 1
ATOM 726 C C . GLN A 1 98 ? 4.936 12.400 11.130 1.00 88.38 98 GLN A C 1
ATOM 728 O O . GLN A 1 98 ? 5.735 12.099 12.013 1.00 88.38 98 GLN A O 1
ATOM 733 N N . ILE A 1 99 ? 4.203 11.480 10.497 1.00 89.44 99 ILE A N 1
ATOM 734 C CA . ILE A 1 99 ? 4.307 10.038 10.819 1.00 89.44 99 ILE A CA 1
ATOM 735 C C . ILE A 1 99 ? 5.385 9.320 10.007 1.00 89.44 99 ILE A C 1
ATOM 737 O O . ILE A 1 99 ? 5.872 8.262 10.394 1.00 89.44 99 ILE A O 1
ATOM 741 N N . ASP A 1 100 ? 5.762 9.904 8.876 1.00 88.69 100 ASP A N 1
ATOM 742 C CA . ASP A 1 100 ? 6.823 9.423 8.001 1.00 88.69 100 ASP A CA 1
ATOM 743 C C . ASP A 1 100 ? 8.115 10.189 8.297 1.00 88.69 100 ASP A C 1
ATOM 745 O O . ASP A 1 100 ? 8.520 11.089 7.557 1.00 88.69 10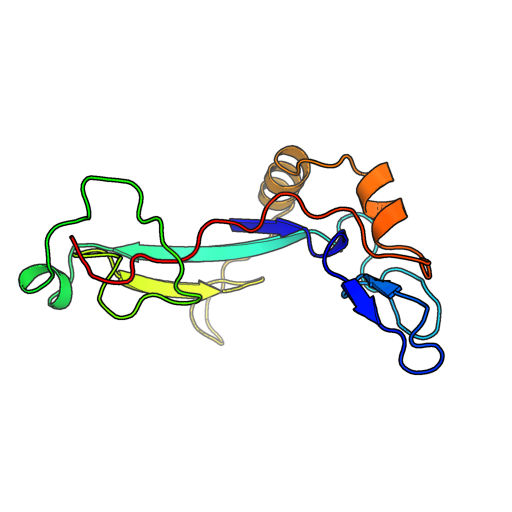0 ASP A O 1
ATOM 749 N N . THR A 1 101 ? 8.709 9.895 9.455 1.00 89.31 101 THR A N 1
ATOM 750 C CA . THR A 1 101 ? 10.024 10.429 9.830 1.00 89.31 101 THR A CA 1
ATOM 751 C C . THR A 1 101 ? 11.139 9.571 9.220 1.00 89.31 101 THR A C 1
ATOM 753 O O . THR A 1 101 ? 10.913 8.392 8.916 1.00 89.31 101 THR A O 1
ATOM 756 N N . PRO A 1 102 ? 12.367 10.103 9.066 1.00 90.12 102 PRO A N 1
ATOM 757 C CA . PRO A 1 102 ? 13.508 9.322 8.589 1.00 90.12 102 PRO A CA 1
ATOM 758 C C . PRO A 1 102 ? 13.746 8.033 9.390 1.00 90.12 102 PRO A C 1
ATOM 760 O O . PRO A 1 102 ? 14.067 6.997 8.809 1.00 90.12 102 PRO A O 1
ATOM 763 N N . GLU A 1 103 ? 13.537 8.071 10.706 1.00 92.75 103 GLU A N 1
ATOM 764 C CA . GLU A 1 103 ? 13.710 6.926 11.602 1.00 92.75 103 GLU A CA 1
ATOM 765 C C . GLU A 1 103 ? 12.659 5.842 11.335 1.00 92.75 103 GLU A C 1
ATOM 767 O O . GLU A 1 103 ? 13.014 4.675 11.161 1.00 92.75 103 GLU A O 1
ATOM 772 N N . VAL A 1 104 ? 11.374 6.212 11.245 1.00 91.44 104 VAL A N 1
ATOM 773 C CA . VAL A 1 104 ? 10.287 5.259 10.947 1.00 91.44 104 VAL A CA 1
ATOM 774 C C . VAL A 1 104 ? 10.475 4.668 9.552 1.00 91.44 104 VAL A C 1
ATOM 776 O O . VAL A 1 104 ? 10.339 3.460 9.354 1.00 91.44 104 VAL A O 1
ATOM 779 N N . ARG A 1 105 ? 10.867 5.494 8.581 1.00 90.62 105 ARG A N 1
ATOM 780 C CA . ARG A 1 105 ? 11.170 5.042 7.223 1.00 90.62 105 ARG A CA 1
ATOM 781 C C . ARG A 1 105 ? 12.333 4.058 7.192 1.00 90.62 105 ARG A C 1
ATOM 783 O O . ARG A 1 105 ? 12.245 3.052 6.490 1.00 90.62 105 ARG A O 1
ATOM 790 N N . GLN A 1 106 ? 13.392 4.297 7.964 1.00 91.38 106 GLN A N 1
ATOM 791 C CA . GLN A 1 106 ? 14.513 3.365 8.075 1.00 91.38 106 GLN A CA 1
ATOM 792 C C . GLN A 1 106 ? 14.087 2.042 8.720 1.00 91.38 106 GLN A C 1
ATOM 794 O O . GLN A 1 106 ? 14.459 0.980 8.221 1.00 91.38 106 GLN A O 1
ATOM 799 N N . GLN A 1 107 ? 13.271 2.088 9.776 1.00 93.19 107 GLN A N 1
ATOM 800 C CA . GLN A 1 107 ? 12.702 0.888 10.396 1.00 93.19 107 GLN A CA 1
ATOM 801 C C . GLN A 1 107 ? 11.861 0.092 9.394 1.00 93.19 107 GLN A C 1
ATOM 803 O O . GLN A 1 107 ? 12.062 -1.111 9.242 1.00 93.19 107 GLN A O 1
ATOM 808 N N . CYS A 1 108 ? 10.982 0.766 8.649 1.00 92.88 108 CYS A N 1
ATOM 809 C CA . CYS A 1 108 ? 10.199 0.136 7.594 1.00 92.88 108 CYS A CA 1
ATOM 810 C C . CYS A 1 108 ? 11.093 -0.468 6.505 1.00 92.88 108 CYS A C 1
ATOM 812 O O . CYS A 1 108 ? 10.871 -1.604 6.103 1.00 92.88 108 CYS A O 1
ATOM 814 N N . ALA A 1 109 ? 12.124 0.248 6.052 1.00 91.50 109 ALA A N 1
ATOM 815 C CA . ALA A 1 109 ? 13.054 -0.239 5.035 1.00 91.50 109 ALA A CA 1
ATOM 816 C C . ALA A 1 109 ? 13.866 -1.458 5.480 1.00 91.50 109 ALA A C 1
ATOM 818 O O . ALA A 1 109 ? 14.182 -2.295 4.635 1.00 91.50 109 ALA A O 1
ATOM 819 N N . ALA A 1 110 ? 14.191 -1.551 6.771 1.00 92.69 110 ALA A N 1
ATOM 820 C CA . ALA A 1 110 ? 14.882 -2.692 7.363 1.00 92.69 110 ALA A CA 1
ATOM 821 C C . ALA A 1 110 ? 13.954 -3.895 7.606 1.00 92.69 110 ALA A C 1
ATOM 823 O O . ALA A 1 110 ? 14.424 -5.027 7.607 1.00 92.69 110 ALA A O 1
ATOM 824 N N . ALA A 1 111 ? 12.655 -3.657 7.807 1.00 92.69 111 ALA A N 1
ATOM 825 C CA . ALA A 1 111 ? 11.651 -4.704 7.993 1.00 92.69 111 ALA A CA 1
ATOM 826 C C . ALA A 1 111 ? 11.104 -5.276 6.671 1.00 92.69 111 ALA A C 1
ATOM 828 O O . ALA A 1 111 ? 10.388 -6.278 6.695 1.00 92.69 111 ALA A O 1
ATOM 829 N N . MET A 1 112 ? 11.403 -4.644 5.529 1.00 90.25 112 MET A N 1
ATOM 830 C CA . MET A 1 112 ? 11.016 -5.169 4.218 1.00 90.25 112 MET A CA 1
ATOM 831 C C . MET A 1 112 ? 11.715 -6.507 3.935 1.00 90.25 112 MET A C 1
ATOM 833 O O . MET A 1 112 ? 12.881 -6.669 4.296 1.00 90.25 112 MET A O 1
ATOM 837 N N . PRO A 1 113 ? 11.040 -7.443 3.244 1.00 89.56 113 PRO A N 1
ATOM 838 C CA . PRO A 1 113 ? 11.653 -8.709 2.845 1.00 89.56 113 PRO A CA 1
ATOM 839 C C . PRO A 1 113 ? 12.769 -8.521 1.805 1.00 89.56 113 PRO A C 1
ATOM 841 O O . PRO A 1 113 ? 13.711 -9.309 1.770 1.00 89.56 113 PRO A O 1
ATOM 844 N N . ASP A 1 114 ? 12.677 -7.468 0.989 1.00 90.12 114 ASP A N 1
ATOM 845 C CA . ASP A 1 114 ? 13.610 -7.163 -0.095 1.00 90.12 114 ASP A CA 1
ATOM 846 C C . ASP A 1 114 ? 14.584 -6.041 0.280 1.00 90.12 114 ASP A C 1
ATOM 848 O O . ASP A 1 114 ? 14.191 -5.037 0.886 1.00 90.12 114 ASP A O 1
ATOM 852 N N . ASP A 1 115 ? 15.847 -6.161 -0.141 1.00 91.00 115 ASP A N 1
ATOM 853 C CA . ASP A 1 115 ? 16.860 -5.117 0.041 1.00 91.00 115 ASP A CA 1
ATOM 854 C C . ASP A 1 115 ? 16.635 -3.895 -0.873 1.00 91.00 115 ASP A C 1
ATOM 856 O O . ASP A 1 115 ? 15.774 -3.878 -1.752 1.00 91.00 115 ASP A O 1
ATOM 860 N N . ALA A 1 116 ? 17.409 -2.826 -0.671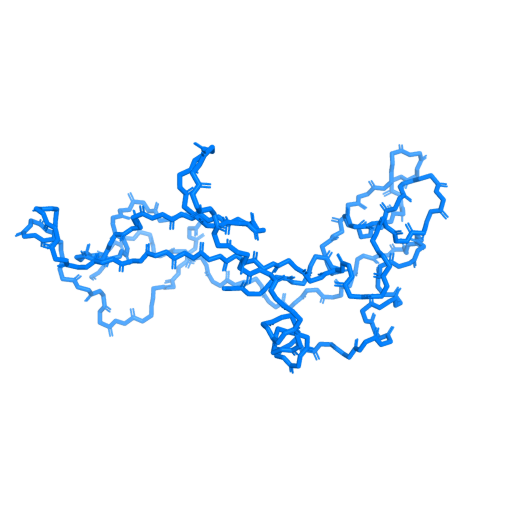 1.00 88.69 116 ALA A N 1
ATOM 861 C CA . ALA A 1 116 ? 17.240 -1.596 -1.444 1.00 88.69 116 ALA A CA 1
ATOM 862 C C . ALA A 1 116 ? 17.423 -1.787 -2.960 1.00 88.69 116 ALA A C 1
ATOM 864 O O . ALA A 1 116 ? 16.671 -1.195 -3.731 1.00 88.69 116 ALA A O 1
ATOM 865 N N . ALA A 1 117 ? 18.377 -2.617 -3.386 1.00 89.81 117 ALA A N 1
ATOM 866 C CA . ALA A 1 117 ? 18.664 -2.827 -4.801 1.00 89.81 117 ALA A CA 1
ATOM 867 C C . ALA A 1 117 ? 17.553 -3.641 -5.478 1.00 89.81 117 ALA A C 1
ATOM 869 O O . ALA A 1 117 ? 17.110 -3.281 -6.569 1.00 89.81 117 ALA A O 1
ATOM 870 N N . ALA A 1 118 ? 17.056 -4.685 -4.812 1.00 90.62 118 ALA A N 1
ATOM 871 C CA . ALA A 1 118 ? 15.922 -5.481 -5.266 1.00 90.62 118 ALA A CA 1
ATOM 872 C C . ALA A 1 118 ? 14.655 -4.624 -5.393 1.00 90.62 118 ALA A C 1
ATOM 874 O O . ALA A 1 118 ? 13.968 -4.680 -6.414 1.00 90.62 118 ALA A O 1
ATOM 875 N N . ARG A 1 119 ? 14.386 -3.757 -4.408 1.00 90.44 119 ARG A N 1
ATOM 876 C CA . ARG A 1 119 ? 13.265 -2.806 -4.466 1.00 90.44 119 ARG A CA 1
ATOM 877 C C . ARG A 1 119 ? 13.373 -1.858 -5.656 1.00 90.44 119 ARG A C 1
ATOM 879 O O . ARG A 1 119 ? 12.387 -1.680 -6.364 1.00 90.44 119 ARG A O 1
ATOM 886 N N . THR A 1 120 ? 14.553 -1.287 -5.901 1.00 89.81 120 THR A N 1
ATOM 887 C CA . THR A 1 120 ? 14.786 -0.402 -7.054 1.00 89.81 120 THR A CA 1
ATOM 888 C C . THR A 1 120 ? 14.651 -1.146 -8.382 1.00 89.81 120 THR A C 1
ATOM 890 O O . THR A 1 120 ? 14.062 -0.618 -9.323 1.00 89.81 120 THR A O 1
ATOM 893 N N . ALA A 1 121 ? 15.138 -2.385 -8.468 1.00 90.69 121 ALA A N 1
ATOM 894 C CA . ALA A 1 121 ? 14.990 -3.212 -9.662 1.00 90.69 121 ALA A CA 1
ATOM 895 C C . ALA A 1 121 ? 13.517 -3.542 -9.955 1.00 90.69 121 ALA A C 1
ATOM 897 O O . ALA A 1 121 ? 13.112 -3.526 -11.113 1.00 90.69 121 ALA A O 1
ATOM 898 N N . MET A 1 122 ? 12.710 -3.794 -8.920 1.00 91.44 122 MET A N 1
ATOM 899 C CA . MET A 1 122 ? 11.271 -4.028 -9.068 1.00 91.44 122 MET A CA 1
ATOM 900 C C . MET A 1 122 ? 10.488 -2.763 -9.432 1.00 91.44 122 MET A C 1
ATOM 902 O O . MET A 1 122 ? 9.475 -2.851 -10.116 1.00 91.44 122 MET A O 1
ATOM 906 N N . SER A 1 123 ? 10.916 -1.581 -8.994 1.00 91.56 123 SER A N 1
ATOM 907 C CA . SER A 1 123 ? 10.201 -0.334 -9.286 1.00 91.56 123 SER A CA 1
ATOM 908 C C . SER A 1 123 ? 10.660 0.373 -10.563 1.00 91.56 123 SER A C 1
ATOM 910 O O . SER A 1 123 ? 10.160 1.459 -10.873 1.00 91.56 123 SER A O 1
ATOM 912 N N . THR A 1 124 ? 11.593 -0.214 -11.315 1.00 91.81 124 THR A N 1
ATOM 913 C CA . THR A 1 124 ? 12.182 0.416 -12.500 1.00 91.81 124 THR A CA 1
ATOM 914 C C . THR A 1 124 ? 11.897 -0.384 -13.762 1.00 91.81 124 THR A C 1
ATOM 916 O O . THR A 1 124 ? 12.332 -1.521 -13.918 1.00 91.81 124 THR A O 1
ATOM 919 N N . GLY A 1 125 ? 11.276 0.285 -14.728 1.00 92.31 125 GLY A N 1
ATOM 920 C CA . GLY A 1 125 ? 11.057 -0.210 -16.075 1.00 92.31 125 GLY A CA 1
ATOM 921 C C . GLY A 1 125 ? 9.752 -0.979 -16.248 1.00 92.31 125 GLY A C 1
ATOM 922 O O . GLY A 1 125 ? 8.801 -0.851 -15.479 1.00 92.31 125 GLY A O 1
ATOM 923 N N . PHE A 1 126 ? 9.724 -1.747 -17.335 1.00 94.31 126 PHE A N 1
ATOM 924 C CA . PHE A 1 126 ? 8.611 -2.602 -17.721 1.00 94.31 126 PHE A CA 1
ATOM 925 C C . PHE A 1 126 ? 9.076 -4.053 -17.751 1.00 94.31 126 PHE A C 1
ATOM 927 O O . PHE A 1 126 ? 10.110 -4.389 -18.332 1.00 94.31 126 PHE A O 1
ATOM 934 N N . HIS A 1 127 ? 8.271 -4.926 -17.171 1.00 93.94 127 HIS A N 1
ATOM 935 C CA . HIS A 1 127 ? 8.583 -6.320 -16.919 1.00 93.94 127 HIS A CA 1
ATOM 936 C C . HIS A 1 127 ? 7.630 -7.212 -17.713 1.00 93.94 127 HIS A C 1
ATOM 938 O O . HIS A 1 127 ? 6.487 -6.845 -17.980 1.00 93.94 127 HIS A O 1
ATOM 944 N N . ALA A 1 128 ? 8.100 -8.393 -18.113 1.00 94.69 128 ALA A N 1
ATOM 945 C CA . ALA A 1 128 ? 7.272 -9.373 -18.824 1.00 94.69 128 ALA A CA 1
ATOM 946 C C . ALA A 1 128 ? 6.259 -10.080 -17.904 1.00 94.69 128 ALA A C 1
ATOM 948 O O . ALA A 1 128 ? 5.280 -10.643 -18.380 1.00 94.69 128 ALA A O 1
ATOM 949 N N . ALA A 1 129 ? 6.506 -10.058 -16.595 1.00 91.69 129 ALA A N 1
ATOM 950 C CA . ALA A 1 129 ? 5.633 -10.590 -15.561 1.00 91.69 129 ALA A CA 1
ATOM 951 C C . ALA A 1 129 ? 5.817 -9.768 -14.272 1.00 91.69 129 ALA A C 1
ATOM 953 O O . ALA A 1 129 ? 6.898 -9.199 -14.079 1.00 91.69 129 ALA A O 1
ATOM 954 N N . PRO A 1 130 ? 4.796 -9.693 -13.401 1.00 88.38 130 PRO A N 1
ATOM 955 C CA . PRO A 1 130 ? 4.965 -9.148 -12.058 1.00 88.38 130 PRO A CA 1
ATOM 956 C C . PRO A 1 130 ? 5.903 -10.036 -11.215 1.00 88.38 130 PRO A C 1
ATOM 958 O O . PRO A 1 130 ? 6.107 -11.208 -11.558 1.00 88.38 130 PRO A O 1
ATOM 961 N N . PRO A 1 131 ? 6.466 -9.518 -10.106 1.00 84.88 131 PRO A N 1
ATOM 962 C CA . PRO A 1 131 ? 7.230 -10.317 -9.163 1.00 84.88 131 PRO A CA 1
ATOM 963 C C . PRO A 1 131 ? 6.387 -11.496 -8.665 1.00 84.88 131 PRO A C 1
ATOM 965 O O . PRO A 1 131 ? 5.168 -11.349 -8.522 1.00 84.88 131 PRO A O 1
ATOM 968 N N . PRO A 1 132 ? 7.004 -12.656 -8.384 1.00 83.81 132 PRO A N 1
ATOM 969 C CA . PRO A 1 132 ? 6.294 -13.762 -7.768 1.00 83.81 132 PRO A CA 1
ATOM 970 C C . PRO A 1 132 ? 5.653 -13.284 -6.466 1.00 83.81 132 PRO A C 1
ATOM 972 O O . PRO A 1 132 ? 6.349 -12.884 -5.534 1.00 83.81 132 PRO A O 1
ATOM 975 N N . HIS A 1 133 ? 4.327 -13.320 -6.400 1.00 73.50 133 HIS A N 1
ATOM 976 C CA . HIS A 1 133 ? 3.645 -13.265 -5.121 1.00 73.50 133 HIS A CA 1
ATOM 977 C C . HIS A 1 133 ? 3.646 -14.681 -4.539 1.00 73.50 133 HIS A C 1
ATOM 979 O O . HIS A 1 133 ? 3.557 -15.664 -5.280 1.00 73.50 133 HIS A O 1
ATOM 985 N N . GLY A 1 134 ? 3.785 -14.792 -3.219 1.00 73.88 134 GLY A N 1
ATOM 986 C CA . GLY A 1 134 ? 3.641 -16.074 -2.535 1.00 73.88 134 GLY A CA 1
ATOM 987 C C . GLY A 1 134 ? 2.231 -16.650 -2.689 1.00 73.88 134 GLY A C 1
ATOM 988 O O . GLY A 1 134 ? 1.415 -16.179 -3.493 1.00 73.88 134 GLY A O 1
ATOM 989 N N . ASP A 1 135 ? 1.932 -17.661 -1.880 1.00 76.19 135 ASP A N 1
ATOM 990 C CA . ASP A 1 135 ? 0.570 -18.171 -1.782 1.00 76.19 135 ASP A CA 1
ATOM 991 C C . ASP A 1 135 ? -0.389 -17.038 -1.408 1.00 76.19 135 ASP A C 1
ATOM 993 O O . ASP A 1 135 ? -0.041 -16.121 -0.655 1.00 76.19 135 ASP A O 1
ATOM 997 N N . ALA A 1 136 ? -1.604 -17.099 -1.955 1.00 71.38 136 ALA A N 1
ATOM 998 C CA . ALA A 1 136 ? -2.652 -16.175 -1.561 1.00 71.38 136 ALA A CA 1
ATOM 999 C C . ALA A 1 136 ? -2.790 -16.219 -0.035 1.00 71.38 136 ALA A C 1
ATOM 1001 O O . ALA A 1 136 ? -2.937 -17.298 0.548 1.00 71.38 136 ALA A O 1
ATOM 1002 N N . ILE A 1 137 ? -2.729 -15.047 0.602 1.00 76.44 137 ILE A N 1
ATOM 1003 C CA . ILE A 1 137 ? -2.991 -14.953 2.035 1.00 76.44 137 ILE A CA 1
ATOM 1004 C C . ILE A 1 137 ? -4.393 -15.533 2.252 1.00 76.44 137 ILE A C 1
ATOM 1006 O O . ILE A 1 137 ? -5.313 -15.133 1.529 1.00 76.44 137 ILE A O 1
ATOM 1010 N N . PRO A 1 138 ? -4.560 -16.494 3.180 1.00 79.62 138 PRO A N 1
ATOM 1011 C CA . PRO A 1 138 ? -5.864 -17.066 3.451 1.00 79.62 138 PRO A CA 1
ATOM 1012 C C . PRO A 1 138 ? -6.875 -15.952 3.702 1.00 79.62 138 PRO A C 1
ATOM 1014 O O . PRO A 1 138 ? -6.592 -14.987 4.413 1.00 79.62 138 PRO A O 1
ATOM 1017 N N . GLY A 1 139 ? -8.041 -16.094 3.084 1.00 84.44 139 GLY A N 1
ATOM 1018 C CA . GLY A 1 139 ? -9.147 -15.179 3.280 1.00 84.44 139 GLY A CA 1
ATOM 1019 C C . GLY A 1 139 ? -9.762 -15.320 4.670 1.00 84.44 139 GLY A C 1
ATOM 1020 O O . GLY A 1 139 ? -9.214 -15.934 5.587 1.00 84.44 139 GLY A O 1
ATOM 1021 N N . TRP A 1 140 ? -10.958 -14.778 4.816 1.00 87.12 140 TRP A N 1
ATOM 1022 C CA . TRP A 1 140 ? -11.698 -14.757 6.063 1.00 87.12 140 TRP A CA 1
ATOM 1023 C C . TRP A 1 140 ? -12.548 -16.023 6.235 1.00 87.12 140 TRP A C 1
ATOM 1025 O O . TRP A 1 140 ? -12.947 -16.651 5.242 1.00 87.12 140 TRP A O 1
ATOM 1035 N N . PRO A 1 141 ? -1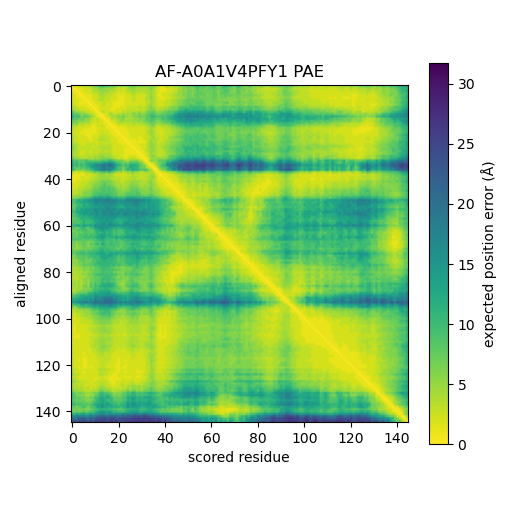2.838 -16.423 7.485 1.00 85.06 141 PRO A N 1
ATOM 1036 C CA . PRO A 1 141 ? -13.805 -17.474 7.771 1.00 85.06 141 PRO A CA 1
ATOM 1037 C C . PRO A 1 141 ? -15.153 -17.206 7.086 1.00 85.06 141 PRO A C 1
ATOM 1039 O O . PRO A 1 141 ? -15.597 -16.064 6.992 1.00 85.06 141 PRO A O 1
ATOM 1042 N N . ALA A 1 142 ? -15.816 -18.267 6.619 1.00 79.62 142 ALA A N 1
ATOM 1043 C CA . ALA A 1 142 ? -17.176 -18.164 6.079 1.00 79.62 142 ALA A CA 1
ATOM 1044 C C . ALA A 1 142 ? -18.226 -17.894 7.171 1.00 79.62 142 ALA A C 1
ATOM 1046 O O . ALA A 1 142 ? -19.308 -17.407 6.864 1.00 79.62 142 ALA A O 1
ATOM 1047 N N . GLU A 1 143 ? -17.882 -18.206 8.421 1.00 68.25 143 GLU A N 1
ATOM 1048 C CA . GLU A 1 143 ? -18.683 -17.991 9.622 1.00 68.25 143 GLU A CA 1
ATOM 1049 C C . GLU A 1 143 ? -17.741 -17.553 10.750 1.00 68.25 143 GLU A C 1
ATOM 1051 O O . GLU A 1 143 ? -16.628 -18.085 10.872 1.00 68.25 143 GLU A O 1
ATOM 1056 N N . SER A 1 144 ? -18.180 -16.598 11.569 1.00 60.38 144 SER A N 1
ATOM 1057 C CA . SER A 1 144 ? -17.524 -16.268 12.834 1.00 60.38 144 SER A CA 1
ATOM 1058 C C . SER A 1 144 ? -17.619 -17.485 13.776 1.00 60.38 144 SER A C 1
ATOM 1060 O O . SER A 1 144 ? -18.701 -18.031 13.986 1.00 60.38 144 SER A O 1
ATOM 1062 N N . LYS A 1 145 ? -16.476 -17.983 14.273 1.00 54.25 145 LYS A N 1
ATOM 1063 C CA . LYS A 1 145 ? -16.410 -19.106 15.230 1.00 54.25 145 LYS A CA 1
ATOM 1064 C C . LYS A 1 145 ? -16.174 -18.620 16.648 1.00 54.25 145 LYS A C 1
ATOM 1066 O O . LYS A 1 145 ? -15.289 -17.752 16.812 1.00 54.25 145 LYS A O 1
#

Foldseek 3Di:
DKAQQLQDWDAQPVGNLKIAGPQADSPQQAGVDPQLSRIWDKDWDKDLPDPQNVPWDDADPDDFFAADQADPDDNGTSMDTPDMDTQWDDDDPDPIDGPPDPVVSVVSQVPDPDHRVRSNVSRGGIDSDGDDDDPDDGHGDPDDD

Radius of gyration: 19.12 Å; Cα contacts (8 Å, |Δi|>4): 244; chains: 1; bounding box: 40×42×50 Å